Protein AF-A0A4U8UZG7-F1 (afdb_monomer_lite)

Structure (mmCIF, N/CA/C/O backbone):
data_AF-A0A4U8UZG7-F1
#
_entry.id   AF-A0A4U8UZG7-F1
#
loop_
_atom_site.group_PDB
_atom_site.id
_atom_site.type_symbol
_atom_site.label_atom_id
_atom_site.label_alt_id
_atom_site.label_comp_id
_atom_site.label_asym_id
_atom_site.label_entity_id
_atom_site.label_seq_id
_atom_site.pdbx_PDB_ins_code
_atom_site.Cartn_x
_atom_site.Cartn_y
_atom_site.Cartn_z
_atom_site.occupancy
_atom_site.B_iso_or_equiv
_atom_site.auth_seq_id
_atom_site.auth_comp_id
_atom_site.auth_asym_id
_atom_site.auth_atom_id
_atom_site.pdbx_PDB_model_num
ATOM 1 N N . MET A 1 1 ? 11.656 -14.735 -61.635 1.00 53.62 1 MET A N 1
ATOM 2 C CA . MET A 1 1 ? 10.462 -14.156 -60.976 1.00 53.62 1 MET A CA 1
ATOM 3 C C . MET A 1 1 ? 10.558 -14.192 -59.436 1.00 53.62 1 MET A C 1
ATOM 5 O O . MET A 1 1 ? 9.541 -14.277 -58.775 1.00 53.62 1 MET A O 1
ATOM 9 N N . PHE A 1 2 ? 11.759 -14.093 -58.839 1.00 49.84 2 PHE A N 1
ATOM 10 C CA . PHE A 1 2 ? 11.948 -14.057 -57.370 1.00 49.84 2 PHE A CA 1
ATOM 11 C C . PHE A 1 2 ? 12.554 -12.734 -56.857 1.00 49.84 2 PHE A C 1
ATOM 13 O O . PHE A 1 2 ? 12.466 -12.431 -55.673 1.00 49.84 2 PHE A O 1
ATOM 20 N N . TYR A 1 3 ? 13.104 -11.896 -57.744 1.00 48.19 3 TYR A N 1
ATOM 21 C CA . TYR 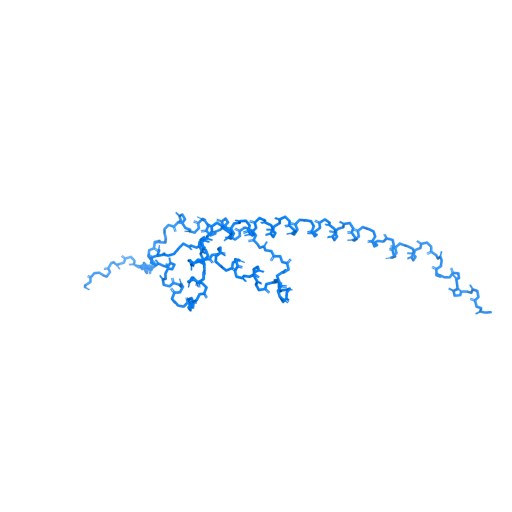A 1 3 ? 13.735 -10.620 -57.375 1.00 48.19 3 TYR A CA 1
ATOM 22 C C . TYR A 1 3 ? 12.743 -9.506 -57.005 1.00 48.19 3 TYR A C 1
ATOM 24 O O . TYR A 1 3 ? 13.096 -8.593 -56.265 1.00 48.19 3 TYR A O 1
ATOM 32 N N . PHE A 1 4 ? 11.490 -9.593 -57.463 1.00 50.47 4 PHE A N 1
ATOM 33 C CA . PHE A 1 4 ? 10.471 -8.578 -57.173 1.00 50.47 4 PHE A CA 1
ATOM 34 C C . PHE A 1 4 ? 10.027 -8.576 -55.703 1.00 50.47 4 PHE A C 1
ATOM 36 O O . PHE A 1 4 ? 9.747 -7.516 -55.154 1.00 50.47 4 PHE A O 1
ATOM 43 N N . ILE A 1 5 ? 10.018 -9.740 -55.043 1.00 56.22 5 ILE A N 1
ATOM 44 C CA . ILE A 1 5 ? 9.580 -9.854 -53.643 1.00 56.22 5 ILE A CA 1
ATOM 45 C C . ILE A 1 5 ? 10.667 -9.327 -52.691 1.00 56.22 5 ILE A C 1
ATOM 47 O O . ILE A 1 5 ? 10.362 -8.611 -51.740 1.00 56.22 5 ILE A O 1
ATOM 51 N N . PHE A 1 6 ? 11.945 -9.594 -52.983 1.00 50.94 6 PHE A N 1
ATOM 52 C CA . PHE A 1 6 ? 13.061 -9.083 -52.175 1.00 50.94 6 PHE A CA 1
ATOM 53 C C . PHE A 1 6 ? 13.233 -7.563 -52.289 1.00 50.94 6 PHE A C 1
ATOM 55 O O . PHE A 1 6 ? 13.580 -6.910 -51.308 1.00 50.94 6 PHE A O 1
ATOM 62 N N . SER A 1 7 ? 12.939 -6.981 -53.456 1.00 54.69 7 SER A N 1
ATOM 63 C CA . SER A 1 7 ? 13.046 -5.533 -53.657 1.00 54.69 7 SER A CA 1
ATOM 64 C C . SER A 1 7 ? 11.939 -4.734 -52.955 1.00 54.69 7 SER A C 1
ATOM 66 O O . SER A 1 7 ? 12.147 -3.557 -52.668 1.00 54.69 7 SER A O 1
ATOM 68 N N . LEU A 1 8 ? 10.787 -5.347 -52.646 1.00 53.09 8 LEU A N 1
ATOM 69 C CA . LEU A 1 8 ? 9.688 -4.681 -51.934 1.00 53.09 8 LEU A CA 1
ATOM 70 C C . LEU A 1 8 ? 9.961 -4.559 -50.421 1.00 53.09 8 LEU A C 1
ATOM 72 O O . LEU A 1 8 ? 9.629 -3.545 -49.811 1.00 53.09 8 LEU A O 1
ATOM 76 N N . LEU A 1 9 ? 10.622 -5.564 -49.832 1.00 54.19 9 LEU A N 1
ATOM 77 C CA . LEU A 1 9 ? 10.955 -5.640 -48.398 1.00 54.19 9 LEU A CA 1
ATOM 78 C C . LEU A 1 9 ? 12.067 -4.676 -47.950 1.00 54.19 9 LEU A C 1
ATOM 80 O O . LEU A 1 9 ? 12.190 -4.397 -46.761 1.00 54.19 9 LEU A O 1
ATOM 84 N N . LEU A 1 10 ? 12.872 -4.168 -48.886 1.00 56.31 10 LEU A N 1
ATOM 85 C CA . LEU A 1 10 ? 13.987 -3.247 -48.625 1.00 56.31 10 LEU A CA 1
ATOM 86 C C . LEU A 1 10 ? 13.632 -1.777 -48.888 1.00 56.31 10 LEU A C 1
ATOM 88 O O . LEU A 1 10 ? 14.510 -0.914 -48.878 1.00 56.31 10 LEU A O 1
ATOM 92 N N . THR A 1 11 ? 12.357 -1.465 -49.125 1.00 57.84 11 THR A N 1
ATOM 93 C CA . THR A 1 11 ? 11.931 -0.074 -49.281 1.00 57.84 11 THR A CA 1
ATOM 94 C C . THR A 1 11 ? 12.015 0.667 -47.931 1.00 57.84 11 THR A C 1
ATOM 96 O O . THR A 1 11 ? 11.623 0.132 -46.889 1.00 57.84 11 THR A O 1
ATOM 99 N N . PRO A 1 12 ? 12.523 1.914 -47.907 1.00 57.59 12 PRO A N 1
ATOM 100 C CA . PRO A 1 12 ? 12.760 2.682 -46.678 1.00 57.59 12 PRO A CA 1
ATOM 101 C C . PRO A 1 12 ? 11.485 3.056 -45.899 1.00 57.59 12 PRO A C 1
ATOM 103 O O . PRO A 1 12 ? 11.571 3.612 -44.805 1.00 57.59 12 PRO A O 1
ATOM 106 N N . GLU A 1 13 ? 10.296 2.768 -46.430 1.00 56.78 13 GLU A N 1
ATOM 107 C CA . GLU A 1 13 ? 9.034 2.888 -45.692 1.00 56.78 13 GLU A CA 1
ATOM 108 C C . GLU A 1 13 ? 8.824 1.735 -44.704 1.00 56.78 13 GLU A C 1
ATOM 110 O O . GLU A 1 13 ? 8.372 1.972 -43.583 1.00 56.78 13 GLU A O 1
ATOM 115 N N . TYR A 1 14 ? 9.233 0.506 -45.039 1.00 51.59 14 TYR A N 1
ATOM 116 C CA . TYR A 1 14 ? 9.093 -0.629 -44.120 1.00 51.59 14 TYR A CA 1
ATOM 117 C C . TYR A 1 14 ? 10.117 -0.592 -42.982 1.00 51.59 14 TYR A C 1
ATOM 119 O O . TYR A 1 14 ? 9.818 -1.041 -41.876 1.00 51.59 14 TYR A O 1
ATOM 127 N N . SER A 1 15 ? 11.292 0.013 -43.184 1.00 52.59 15 SER A N 1
ATOM 128 C CA . SER A 1 15 ? 12.258 0.222 -42.096 1.00 52.59 15 SER A CA 1
ATOM 129 C C . SER A 1 15 ? 11.742 1.188 -41.022 1.00 52.59 15 SER A C 1
ATOM 131 O O . SER A 1 15 ? 12.151 1.077 -39.870 1.00 52.59 15 SER A O 1
ATOM 133 N N . LYS A 1 16 ? 10.794 2.081 -41.347 1.00 53.16 16 LYS A N 1
ATOM 134 C CA . LYS A 1 16 ? 10.135 2.967 -40.371 1.00 53.16 16 LYS A CA 1
ATOM 135 C C . LYS A 1 16 ? 9.111 2.231 -39.504 1.00 53.16 16 LYS A C 1
ATOM 137 O O . LYS A 1 16 ? 9.023 2.529 -38.316 1.00 53.16 16 LYS A O 1
ATOM 142 N N . LEU A 1 17 ? 8.417 1.224 -40.045 1.00 54.53 17 LEU A N 1
ATOM 143 C CA . LEU A 1 17 ? 7.489 0.379 -39.275 1.00 54.53 17 LEU A CA 1
ATOM 144 C C . LEU A 1 17 ? 8.213 -0.401 -38.163 1.00 54.53 17 LEU A C 1
ATOM 146 O O . LEU A 1 17 ? 7.706 -0.505 -37.048 1.00 54.53 17 LEU A O 1
ATOM 150 N N . TRP A 1 18 ? 9.437 -0.869 -38.427 1.00 54.38 18 TRP A N 1
ATOM 151 C CA . TRP A 1 18 ? 10.298 -1.514 -37.423 1.00 54.38 18 TRP A CA 1
ATOM 152 C C . TRP A 1 18 ? 11.182 -0.515 -36.648 1.00 54.38 18 TRP A C 1
ATOM 154 O O . TRP A 1 18 ? 11.593 -0.789 -35.521 1.00 54.38 18 TRP A O 1
ATOM 164 N N . GLY A 1 19 ? 11.435 0.670 -37.213 1.00 53.59 19 GLY A N 1
ATOM 165 C CA . GLY A 1 19 ? 12.227 1.760 -36.632 1.00 53.59 19 GLY A CA 1
ATOM 166 C C . GLY A 1 19 ? 11.525 2.524 -35.505 1.00 53.59 19 GLY A C 1
ATOM 167 O O . GLY A 1 19 ? 12.197 3.016 -34.602 1.00 53.59 19 GLY A O 1
ATOM 168 N N . CYS A 1 20 ? 10.187 2.532 -35.468 1.00 57.00 20 CYS A N 1
ATOM 169 C CA . CYS A 1 20 ? 9.407 3.018 -34.319 1.00 57.00 20 CYS A CA 1
ATOM 170 C C . CYS A 1 20 ? 9.561 2.144 -33.055 1.00 57.00 20 CYS A C 1
ATOM 172 O O . CYS A 1 20 ? 9.145 2.546 -31.966 1.00 57.00 20 CYS A O 1
ATOM 174 N N . SER A 1 21 ? 10.197 0.967 -33.160 1.00 67.44 21 SER A N 1
ATOM 175 C CA . SER A 1 21 ? 10.499 0.104 -32.012 1.00 67.44 21 SER A CA 1
ATOM 176 C C . SER A 1 21 ? 11.417 0.788 -30.997 1.00 67.44 21 SER A C 1
ATOM 178 O O . SER A 1 21 ? 11.237 0.584 -29.802 1.00 67.44 21 SER A O 1
ATOM 180 N N . SER A 1 22 ? 12.377 1.615 -31.425 1.00 74.12 22 SER A N 1
ATOM 181 C CA . SER A 1 22 ? 13.308 2.285 -30.502 1.00 74.12 22 SER A CA 1
ATOM 182 C C . SER A 1 22 ? 12.612 3.358 -29.661 1.00 74.12 22 SER A C 1
ATOM 184 O O . SER A 1 22 ? 12.801 3.396 -28.447 1.00 74.12 22 SER A O 1
ATOM 186 N N . THR A 1 23 ? 11.743 4.169 -30.274 1.00 77.94 23 THR A N 1
ATOM 187 C CA . THR A 1 23 ? 10.908 5.152 -29.571 1.00 77.94 23 THR A CA 1
ATOM 188 C C . THR A 1 23 ? 9.959 4.460 -28.599 1.00 77.94 23 THR A C 1
ATOM 190 O O . THR A 1 23 ? 9.893 4.844 -27.435 1.00 77.94 23 THR A O 1
ATOM 193 N N . ASN A 1 24 ? 9.295 3.382 -29.027 1.00 82.75 24 ASN A N 1
ATOM 194 C CA . ASN A 1 24 ? 8.424 2.601 -28.149 1.00 82.75 24 ASN A CA 1
ATOM 195 C C . ASN A 1 24 ? 9.204 1.945 -27.002 1.00 82.75 24 ASN A C 1
ATOM 197 O O . ASN A 1 24 ? 8.757 1.993 -25.863 1.00 82.75 24 ASN A O 1
ATOM 201 N N . LYS A 1 25 ? 10.400 1.403 -27.260 1.00 85.38 25 LYS A N 1
ATOM 202 C CA . LYS A 1 25 ? 11.299 0.875 -26.220 1.00 85.38 25 LYS A CA 1
ATOM 203 C C . LYS A 1 25 ? 11.692 1.954 -25.217 1.00 85.38 25 LYS A C 1
ATOM 205 O O . LYS A 1 25 ? 11.675 1.690 -24.022 1.00 85.38 25 LYS A O 1
ATOM 210 N N . ALA A 1 26 ? 12.005 3.162 -25.682 1.00 86.69 26 ALA A N 1
ATOM 211 C CA . ALA A 1 26 ? 12.335 4.283 -24.808 1.00 86.69 26 ALA A CA 1
ATOM 212 C C . ALA A 1 26 ? 11.134 4.722 -23.953 1.00 86.69 26 ALA A C 1
ATOM 214 O O . ALA A 1 26 ? 11.297 4.990 -22.764 1.00 86.69 26 ALA A O 1
ATOM 215 N N . LEU A 1 27 ? 9.925 4.752 -24.524 1.00 87.69 27 LEU A N 1
ATOM 216 C CA . LEU A 1 27 ? 8.690 5.045 -23.787 1.00 87.69 27 LEU A CA 1
ATOM 217 C C . LEU A 1 27 ? 8.372 3.957 -22.756 1.00 87.69 27 LEU A C 1
ATOM 219 O O . LEU A 1 27 ? 8.070 4.276 -21.610 1.00 87.69 27 LEU A O 1
ATOM 223 N N . VAL A 1 28 ? 8.508 2.682 -23.128 1.00 88.06 28 VAL A N 1
ATOM 224 C CA . VAL A 1 28 ? 8.337 1.545 -22.213 1.00 88.06 28 VAL A CA 1
ATOM 225 C C . VAL A 1 28 ? 9.369 1.598 -21.088 1.00 88.06 28 VAL A C 1
ATOM 227 O O . VAL A 1 28 ? 9.001 1.449 -19.930 1.00 88.06 28 VAL A O 1
ATOM 230 N N . ALA A 1 29 ? 10.638 1.876 -21.393 1.00 90.69 29 ALA A N 1
ATOM 231 C CA . ALA A 1 29 ? 11.687 2.011 -20.384 1.00 90.69 29 ALA A CA 1
ATOM 232 C C . ALA A 1 29 ? 11.397 3.162 -19.410 1.00 90.69 29 ALA A C 1
ATOM 234 O O . ALA A 1 29 ? 11.487 2.979 -18.198 1.00 90.69 29 ALA A O 1
ATOM 235 N N . ARG A 1 30 ? 10.977 4.326 -19.924 1.00 91.44 30 ARG A N 1
ATOM 236 C CA . ARG A 1 30 ? 10.563 5.470 -19.096 1.00 91.44 30 ARG A CA 1
ATOM 237 C C . ARG A 1 30 ? 9.365 5.140 -18.209 1.00 91.44 30 ARG A C 1
ATOM 239 O O . ARG A 1 30 ? 9.388 5.460 -17.024 1.00 91.44 30 ARG A O 1
ATOM 246 N N . ASN A 1 31 ? 8.346 4.481 -18.758 1.00 92.12 31 ASN A N 1
ATOM 247 C CA . ASN A 1 31 ? 7.170 4.063 -17.998 1.00 92.12 31 ASN A CA 1
ATOM 248 C C . ASN A 1 31 ? 7.524 3.026 -16.931 1.00 92.12 31 ASN A C 1
ATOM 250 O O . ASN A 1 31 ? 7.052 3.143 -15.806 1.00 92.12 31 ASN A O 1
ATOM 254 N N . ASN A 1 32 ? 8.381 2.056 -17.254 1.00 92.19 32 ASN A N 1
ATOM 255 C CA . ASN A 1 32 ? 8.850 1.050 -16.307 1.00 92.19 32 ASN A CA 1
ATOM 256 C C . ASN A 1 32 ? 9.644 1.675 -15.161 1.00 92.19 32 ASN A C 1
ATOM 258 O O . ASN A 1 32 ? 9.457 1.264 -14.020 1.00 92.19 32 ASN A O 1
ATOM 262 N N . GLU A 1 33 ? 10.475 2.682 -15.436 1.00 94.25 33 GLU A N 1
ATOM 263 C CA . GLU A 1 33 ? 11.203 3.391 -14.384 1.00 94.25 33 GLU A CA 1
ATOM 264 C C . GLU A 1 33 ? 10.258 4.217 -13.506 1.00 94.25 33 GLU A C 1
ATOM 266 O O . GLU A 1 33 ? 10.292 4.100 -12.284 1.00 94.25 33 GLU A O 1
ATOM 271 N N . ALA A 1 34 ? 9.341 4.982 -14.105 1.00 93.56 34 ALA A N 1
ATOM 272 C CA . ALA A 1 34 ? 8.342 5.736 -13.349 1.00 93.56 34 ALA A CA 1
ATOM 273 C C . ALA A 1 34 ? 7.456 4.818 -12.486 1.00 93.56 34 ALA A C 1
ATOM 275 O O . ALA A 1 34 ? 7.141 5.144 -11.342 1.00 93.56 34 ALA A O 1
ATOM 276 N N . ARG A 1 35 ? 7.085 3.651 -13.022 1.00 92.25 35 ARG A N 1
ATOM 277 C CA . ARG A 1 35 ? 6.369 2.589 -12.308 1.00 92.25 35 ARG A CA 1
ATOM 278 C C . ARG A 1 35 ? 7.200 2.057 -11.146 1.00 92.25 35 ARG A C 1
ATOM 280 O O . ARG A 1 35 ? 6.698 2.002 -10.034 1.00 92.25 35 ARG A O 1
ATOM 287 N N . ARG A 1 36 ? 8.480 1.741 -11.366 1.00 92.75 36 ARG A N 1
ATOM 288 C CA . ARG A 1 36 ? 9.398 1.267 -10.317 1.00 92.75 36 ARG A CA 1
ATOM 289 C C . ARG A 1 36 ? 9.490 2.260 -9.158 1.00 92.75 36 ARG A C 1
ATOM 291 O O . ARG A 1 36 ? 9.408 1.846 -8.009 1.00 92.75 36 ARG A O 1
ATOM 298 N N . VAL A 1 37 ? 9.579 3.556 -9.458 1.00 95.19 37 VAL A N 1
ATOM 299 C CA . VAL A 1 37 ? 9.583 4.623 -8.444 1.00 95.19 37 VAL A CA 1
ATOM 300 C C . VAL A 1 37 ? 8.269 4.660 -7.656 1.00 95.19 37 VAL A C 1
ATOM 302 O O . VAL A 1 37 ? 8.301 4.748 -6.430 1.00 95.19 37 VAL A O 1
ATOM 305 N N . ARG A 1 38 ? 7.111 4.561 -8.327 1.00 95.12 38 ARG A N 1
ATOM 306 C CA . ARG A 1 38 ? 5.801 4.524 -7.647 1.00 95.12 38 ARG A CA 1
ATOM 307 C C . ARG A 1 38 ? 5.650 3.305 -6.742 1.00 95.12 38 ARG A C 1
ATOM 309 O O . ARG A 1 38 ? 5.206 3.455 -5.608 1.00 95.12 38 ARG A O 1
ATOM 316 N N . LEU A 1 39 ? 6.045 2.131 -7.231 1.00 94.44 39 LEU A N 1
ATOM 317 C CA . LEU A 1 39 ? 6.002 0.882 -6.471 1.00 94.44 39 LEU A CA 1
ATOM 318 C C . LEU A 1 39 ? 6.912 0.946 -5.244 1.00 94.44 39 LEU A C 1
ATOM 320 O O . LEU A 1 39 ? 6.464 0.632 -4.148 1.00 94.44 39 LEU A O 1
ATOM 324 N N . ALA A 1 40 ? 8.149 1.422 -5.410 1.00 94.50 40 ALA A N 1
ATOM 325 C CA . ALA A 1 40 ? 9.089 1.578 -4.304 1.00 94.50 40 ALA A CA 1
ATOM 326 C C . ALA A 1 40 ? 8.548 2.528 -3.226 1.00 94.50 40 ALA A C 1
ATOM 328 O O . ALA A 1 40 ? 8.568 2.188 -2.049 1.00 94.50 40 ALA A O 1
ATOM 329 N N . LYS A 1 41 ? 7.986 3.678 -3.628 1.00 95.88 41 LYS A N 1
ATOM 330 C CA . LYS A 1 41 ? 7.372 4.627 -2.690 1.00 95.88 41 LYS A CA 1
ATOM 331 C C . LYS A 1 41 ? 6.188 4.007 -1.941 1.00 95.88 41 LYS A C 1
ATOM 333 O O . LYS A 1 41 ? 6.069 4.189 -0.737 1.00 95.88 41 LYS A O 1
ATOM 338 N N . ALA A 1 42 ? 5.304 3.291 -2.632 1.00 94.56 42 ALA A N 1
ATOM 339 C CA . ALA A 1 42 ? 4.172 2.632 -1.985 1.00 94.56 42 ALA A CA 1
ATOM 340 C C . ALA A 1 42 ? 4.615 1.510 -1.028 1.00 94.56 42 ALA A C 1
ATOM 342 O O . ALA A 1 42 ? 4.014 1.359 0.032 1.00 94.56 42 ALA A O 1
ATOM 343 N N . CYS A 1 43 ? 5.681 0.774 -1.361 1.00 94.62 43 CYS A N 1
ATOM 344 C CA . CYS A 1 43 ? 6.275 -0.233 -0.479 1.00 94.62 43 CYS A CA 1
ATOM 345 C C . CYS A 1 43 ? 6.837 0.409 0.796 1.00 94.62 43 CYS A C 1
ATOM 347 O O . CYS A 1 43 ? 6.471 0.005 1.893 1.00 94.62 43 CYS A O 1
ATOM 349 N N . GLU A 1 44 ? 7.626 1.480 0.657 1.00 95.81 44 GLU A N 1
ATOM 350 C CA . GLU A 1 44 ? 8.164 2.243 1.792 1.00 95.81 44 GLU A CA 1
ATOM 351 C C . GLU A 1 44 ? 7.043 2.762 2.707 1.00 95.81 44 GLU A C 1
ATOM 353 O O . GLU A 1 44 ? 7.137 2.683 3.928 1.00 95.81 44 GLU A O 1
ATOM 358 N N . LEU A 1 45 ? 5.953 3.275 2.126 1.00 95.00 45 LEU A N 1
ATOM 359 C CA . LEU A 1 45 ? 4.796 3.737 2.892 1.00 95.00 45 LEU A CA 1
ATOM 360 C C . LEU A 1 45 ? 4.070 2.591 3.601 1.00 95.00 45 LEU A C 1
ATOM 362 O O . LEU A 1 45 ? 3.660 2.767 4.744 1.00 95.00 45 LEU A O 1
ATOM 366 N N . ALA A 1 46 ? 3.921 1.436 2.953 1.00 93.94 46 ALA A N 1
ATOM 367 C CA . ALA A 1 46 ? 3.284 0.260 3.539 1.00 93.94 46 ALA A CA 1
ATOM 368 C C . ALA A 1 46 ? 4.109 -0.347 4.688 1.00 93.94 46 ALA A C 1
ATOM 370 O O . ALA A 1 46 ? 3.547 -0.892 5.635 1.00 93.94 46 ALA A O 1
ATOM 371 N N . GLU A 1 47 ? 5.437 -0.233 4.631 1.00 94.06 47 GLU A N 1
ATOM 372 C CA . GLU A 1 47 ? 6.351 -0.716 5.671 1.00 94.06 47 GLU A CA 1
ATOM 373 C C . GLU A 1 47 ? 6.344 0.127 6.951 1.00 94.06 47 GLU A C 1
ATOM 375 O O . GLU A 1 47 ? 6.823 -0.343 7.981 1.00 94.06 47 GLU A O 1
ATOM 380 N N . LYS A 1 48 ? 5.775 1.341 6.918 1.00 94.81 48 LYS A N 1
ATOM 381 C CA . LYS A 1 48 ? 5.614 2.182 8.116 1.00 94.81 48 LYS A CA 1
ATOM 382 C C . LYS A 1 48 ? 4.645 1.587 9.133 1.00 94.81 48 LYS A C 1
ATOM 384 O O . LYS A 1 48 ? 4.784 1.870 10.322 1.00 94.81 48 LYS A O 1
ATOM 389 N N . LEU A 1 49 ? 3.672 0.805 8.669 1.00 94.88 49 LEU A N 1
ATOM 390 C CA . LEU A 1 49 ? 2.741 0.098 9.535 1.00 94.88 49 LEU A CA 1
ATOM 391 C C . LEU A 1 49 ? 3.388 -1.189 10.041 1.00 94.88 49 LEU A C 1
ATOM 393 O O . LEU A 1 49 ? 4.002 -1.935 9.268 1.00 94.88 49 LEU A O 1
ATOM 397 N N . ASP A 1 50 ? 3.232 -1.466 11.333 1.00 95.00 50 ASP A N 1
ATOM 398 C CA . ASP A 1 50 ? 3.732 -2.702 11.909 1.00 95.00 50 ASP A CA 1
ATOM 399 C C . ASP A 1 50 ? 3.007 -3.922 11.321 1.00 95.00 50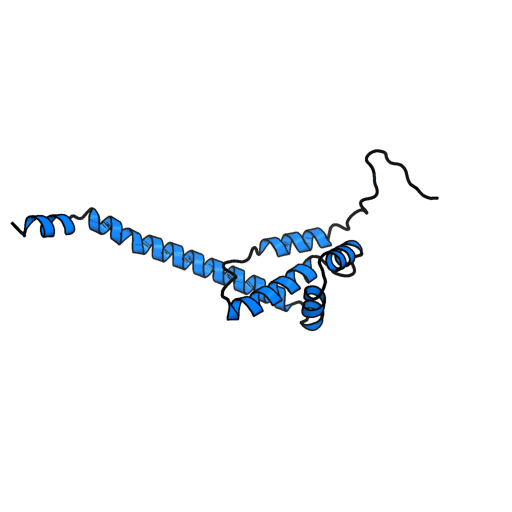 ASP A C 1
ATOM 401 O O . ASP A 1 50 ? 1.839 -3.889 10.925 1.00 95.00 50 ASP A O 1
ATOM 405 N N . GLU A 1 51 ? 3.734 -5.030 11.236 1.00 93.88 51 GLU A N 1
ATOM 406 C CA . GLU A 1 51 ? 3.238 -6.222 10.557 1.00 93.88 51 GLU A CA 1
ATOM 407 C C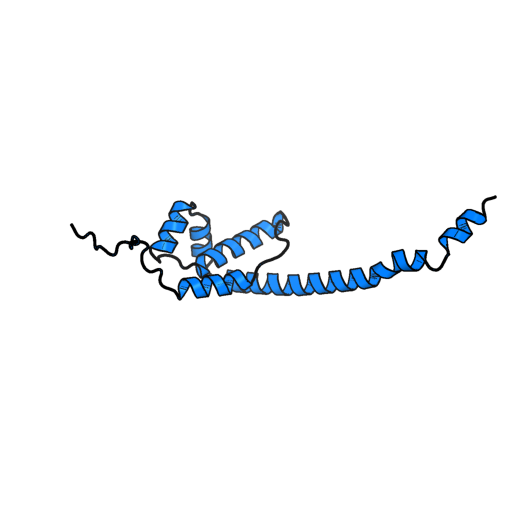 . GLU A 1 51 ? 2.073 -6.893 11.292 1.00 93.88 51 GLU A C 1
ATOM 409 O O . GLU A 1 51 ? 1.203 -7.483 10.651 1.00 93.88 51 GLU A O 1
ATOM 414 N N . ALA A 1 52 ? 2.035 -6.801 12.623 1.00 95.44 52 ALA A N 1
ATOM 415 C CA . ALA A 1 52 ? 0.980 -7.417 13.417 1.00 95.44 52 ALA A CA 1
ATOM 416 C C . ALA A 1 52 ? -0.360 -6.716 13.163 1.00 95.44 52 ALA A C 1
ATOM 418 O O . ALA A 1 52 ? -1.335 -7.379 12.805 1.00 95.44 52 ALA A O 1
ATOM 419 N N . THR A 1 53 ? -0.384 -5.386 13.244 1.00 94.75 53 THR A N 1
ATOM 420 C CA . THR A 1 53 ? -1.558 -4.567 12.939 1.00 94.75 53 THR A CA 1
ATOM 421 C C . THR A 1 53 ? -1.953 -4.676 11.472 1.00 94.75 53 THR A C 1
ATOM 423 O O . THR A 1 53 ? -3.138 -4.801 11.173 1.00 94.75 53 THR A O 1
ATOM 426 N N . ALA A 1 54 ? -0.997 -4.722 10.538 1.00 96.06 54 ALA A N 1
ATOM 427 C CA . ALA A 1 54 ? -1.315 -4.944 9.128 1.00 96.06 54 ALA A CA 1
ATOM 428 C C . ALA A 1 54 ? -2.043 -6.285 8.902 1.00 96.06 54 ALA A C 1
ATOM 430 O O . ALA A 1 54 ? -3.055 -6.334 8.202 1.00 96.06 54 ALA A O 1
ATOM 431 N N . ASN A 1 55 ? -1.562 -7.368 9.519 1.00 96.31 55 ASN A N 1
ATOM 432 C CA . ASN A 1 55 ? -2.188 -8.688 9.413 1.00 96.31 55 ASN A CA 1
ATOM 433 C C . ASN A 1 55 ? -3.565 -8.737 10.088 1.00 96.31 55 ASN A C 1
ATOM 435 O O . ASN A 1 55 ? -4.479 -9.370 9.560 1.00 96.31 55 ASN A O 1
ATOM 439 N N . GLU A 1 56 ? -3.728 -8.052 11.221 1.00 96.75 56 GLU A N 1
ATOM 440 C CA . GLU A 1 56 ? -5.021 -7.912 11.888 1.00 96.75 56 GLU A CA 1
ATOM 441 C C . GLU A 1 56 ? -6.031 -7.196 10.981 1.00 96.75 56 GLU A C 1
ATOM 443 O O . GLU A 1 56 ? -7.120 -7.718 10.746 1.00 96.75 56 GLU A O 1
ATOM 448 N N . ILE A 1 57 ? -5.646 -6.063 10.386 1.00 96.56 57 ILE A N 1
ATOM 449 C CA . ILE A 1 57 ? -6.509 -5.288 9.485 1.00 96.56 57 ILE A CA 1
ATOM 450 C C . ILE A 1 57 ? -6.940 -6.111 8.270 1.00 96.56 57 ILE A C 1
ATOM 452 O O . ILE A 1 57 ? -8.118 -6.131 7.917 1.00 96.56 57 ILE A O 1
ATOM 456 N N . VAL A 1 58 ? -6.003 -6.826 7.646 1.00 96.88 58 VAL A N 1
ATOM 457 C CA . VAL A 1 58 ? -6.281 -7.668 6.471 1.00 96.88 58 VAL A CA 1
ATOM 458 C C . VAL A 1 58 ? -7.204 -8.846 6.809 1.00 96.88 58 VAL A C 1
ATOM 460 O O . VAL A 1 58 ? -7.868 -9.372 5.916 1.00 96.88 58 VAL A O 1
ATOM 463 N N . SER A 1 59 ? -7.262 -9.265 8.076 1.00 96.94 59 SER A N 1
ATOM 464 C CA . SER A 1 59 ? -8.129 -10.360 8.522 1.00 96.94 59 SER A CA 1
ATOM 465 C C . SER A 1 59 ? -9.597 -9.961 8.697 1.00 96.94 59 SER A C 1
ATOM 467 O O . SER A 1 59 ? -10.459 -10.840 8.757 1.00 96.94 59 SER A O 1
ATOM 469 N N . TYR A 1 60 ? -9.899 -8.660 8.768 1.00 96.44 60 TYR A N 1
ATOM 470 C CA . TYR A 1 60 ? -11.267 -8.186 8.928 1.00 96.44 60 TYR A CA 1
ATOM 471 C C . TYR A 1 60 ? -12.115 -8.480 7.690 1.00 96.44 60 TYR A C 1
ATOM 473 O O . TYR A 1 60 ? -11.687 -8.301 6.548 1.00 96.44 60 TYR A O 1
ATOM 481 N N . ASP A 1 61 ? -13.368 -8.871 7.917 1.00 96.38 61 ASP A N 1
ATOM 482 C CA . ASP A 1 61 ? -14.377 -8.787 6.871 1.00 96.38 61 ASP A CA 1
ATOM 483 C C . ASP A 1 61 ? -14.745 -7.319 6.600 1.00 96.38 61 ASP A C 1
ATOM 485 O O . ASP A 1 61 ? -14.488 -6.420 7.406 1.00 96.38 61 ASP A O 1
ATOM 489 N N . PHE A 1 62 ? -15.387 -7.075 5.460 1.00 93.44 62 PHE A N 1
ATOM 490 C CA . PHE A 1 62 ? -15.714 -5.723 5.015 1.00 93.44 62 PHE A CA 1
ATOM 491 C C . PHE A 1 62 ? -16.560 -4.928 6.023 1.00 93.44 62 PHE A C 1
ATOM 493 O O . PHE A 1 62 ? -16.323 -3.733 6.199 1.00 93.44 62 PHE A O 1
ATOM 500 N N . ASN A 1 63 ? -17.529 -5.559 6.698 1.00 95.62 63 ASN A N 1
ATOM 501 C CA . ASN A 1 63 ? -18.394 -4.846 7.641 1.00 95.62 63 ASN A CA 1
ATOM 502 C C . ASN A 1 63 ? -17.623 -4.466 8.905 1.00 95.62 63 ASN A C 1
ATOM 504 O O . ASN A 1 63 ? -17.769 -3.347 9.391 1.00 95.62 63 ASN A O 1
ATOM 508 N N . THR A 1 64 ? -16.765 -5.364 9.396 1.00 95.25 64 THR A N 1
ATOM 509 C CA . THR A 1 64 ? -15.876 -5.082 10.531 1.00 95.25 64 THR A CA 1
ATOM 510 C C . THR A 1 64 ? -14.885 -3.970 10.198 1.00 95.25 64 THR A C 1
ATOM 512 O O . THR A 1 64 ? -14.711 -3.049 10.994 1.00 95.25 64 THR A O 1
ATOM 515 N N . LEU A 1 65 ? -14.274 -4.010 9.009 1.00 94.75 65 LEU A N 1
ATOM 516 C CA . LEU A 1 65 ? -13.354 -2.969 8.553 1.00 94.75 65 LEU A CA 1
ATOM 517 C C . LEU A 1 65 ? -14.055 -1.608 8.465 1.00 94.75 65 LEU A C 1
ATOM 519 O O . LEU A 1 65 ? -13.543 -0.616 8.974 1.00 94.75 65 LEU A O 1
ATOM 523 N N . ARG A 1 66 ? -15.247 -1.568 7.859 1.00 93.75 66 ARG A N 1
ATOM 524 C CA . ARG A 1 66 ? -16.054 -0.349 7.764 1.00 93.75 66 ARG A CA 1
ATOM 525 C C . ARG A 1 66 ? -16.412 0.194 9.144 1.00 93.75 66 ARG A C 1
ATOM 527 O O . ARG A 1 66 ? -16.243 1.386 9.367 1.00 93.75 66 ARG A O 1
ATOM 534 N N . GLY A 1 67 ? -16.874 -0.663 10.054 1.00 93.75 67 GLY A N 1
ATOM 535 C CA . GLY A 1 67 ? -17.208 -0.260 11.421 1.00 93.75 67 GLY A CA 1
ATOM 536 C C . GLY A 1 67 ? -16.013 0.373 12.134 1.00 93.75 67 GLY A C 1
ATOM 537 O O . GLY A 1 67 ? -16.146 1.461 12.681 1.00 93.75 67 GLY A O 1
ATOM 538 N N . LYS A 1 68 ? -14.833 -0.250 12.023 1.00 93.50 68 LYS A N 1
ATOM 539 C CA . LYS A 1 68 ? -13.583 0.250 12.619 1.00 93.50 68 LYS A CA 1
ATOM 540 C C . LYS A 1 68 ? -13.065 1.551 11.998 1.00 93.50 68 LYS A C 1
ATOM 542 O O . LYS A 1 68 ? -12.369 2.311 12.662 1.00 93.50 68 LYS A O 1
ATOM 547 N N . LEU A 1 69 ? -13.354 1.793 10.719 1.00 92.88 69 LEU A N 1
ATOM 548 C CA . LEU A 1 69 ? -13.056 3.073 10.070 1.00 92.88 69 LEU A CA 1
ATOM 549 C C . LEU A 1 69 ? -14.010 4.167 10.563 1.00 92.88 69 LEU A C 1
ATOM 551 O O . LEU A 1 69 ? -13.575 5.274 10.854 1.00 92.88 69 LEU A O 1
ATOM 555 N N . GLN A 1 70 ? -15.300 3.847 10.697 1.00 91.38 70 GLN A N 1
ATOM 556 C CA . GLN A 1 70 ? -16.332 4.793 11.135 1.00 91.38 70 GLN A CA 1
ATOM 557 C C . GLN A 1 70 ? -16.214 5.165 12.617 1.00 91.38 70 GLN A C 1
ATOM 559 O O . GLN A 1 70 ? -16.482 6.304 12.990 1.00 91.38 70 GLN A O 1
ATOM 564 N N . ASP A 1 71 ? -15.827 4.216 13.472 1.00 91.12 71 ASP A N 1
ATOM 565 C CA . ASP A 1 71 ? -15.599 4.470 14.898 1.00 91.12 71 ASP A CA 1
ATOM 566 C C . ASP A 1 71 ? -14.212 5.078 15.193 1.00 91.12 71 ASP A C 1
ATOM 568 O O . ASP A 1 71 ? -13.945 5.485 16.325 1.00 91.12 71 ASP A O 1
ATOM 572 N N . GLY A 1 72 ? -13.347 5.174 14.176 1.00 89.25 72 GLY A N 1
ATOM 573 C CA . GLY A 1 72 ? -12.003 5.740 14.274 1.00 89.25 72 GLY A CA 1
ATOM 574 C C . GLY A 1 72 ? -10.977 4.841 14.972 1.00 89.25 72 GLY A C 1
ATOM 575 O O . GLY A 1 72 ? -9.8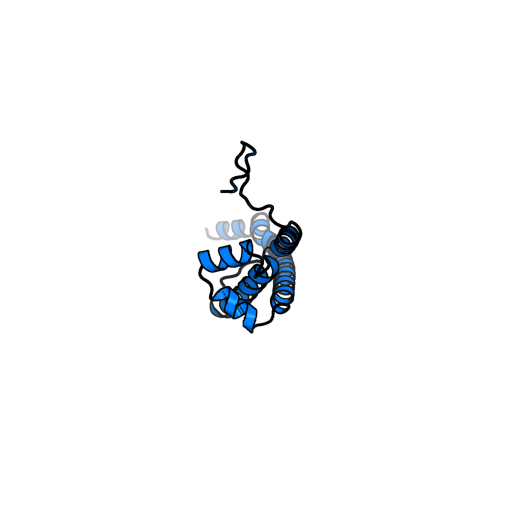86 5.311 15.294 1.00 89.25 72 GLY A O 1
ATOM 576 N N . SER A 1 73 ? -11.289 3.564 15.217 1.00 91.88 73 SER A N 1
ATOM 577 C CA . SER A 1 73 ? -10.343 2.590 15.784 1.00 91.88 73 SER A CA 1
ATOM 578 C C . SER A 1 73 ? -9.168 2.306 14.852 1.00 91.88 73 SER A C 1
ATOM 580 O O . SER A 1 73 ? -8.087 1.950 15.322 1.00 91.88 73 SER A O 1
ATOM 582 N N . ILE A 1 74 ? -9.384 2.420 13.541 1.00 94.44 74 ILE A N 1
ATOM 583 C CA . ILE A 1 74 ? -8.333 2.375 12.523 1.00 94.44 74 ILE A CA 1
ATOM 584 C C .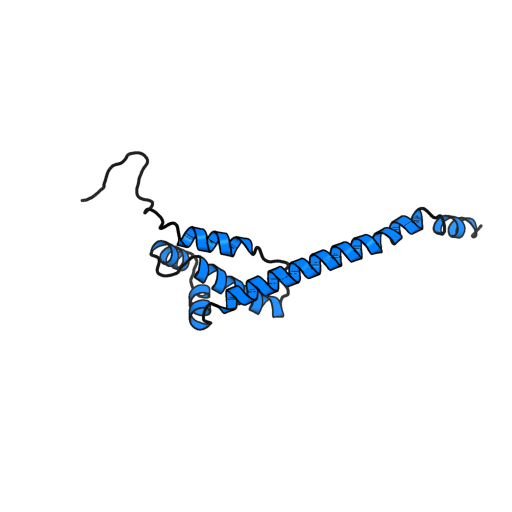 ILE A 1 74 ? -8.472 3.582 11.605 1.00 94.44 74 ILE A C 1
ATOM 586 O O . ILE A 1 74 ? -9.582 4.023 11.311 1.00 94.44 74 ILE A O 1
ATOM 590 N N . THR A 1 75 ? -7.348 4.087 11.116 1.00 94.62 75 THR A N 1
ATOM 591 C CA . THR A 1 75 ? -7.350 5.181 10.144 1.00 94.62 75 THR A CA 1
ATOM 592 C C . THR A 1 75 ? -7.393 4.649 8.709 1.00 94.62 75 THR A C 1
ATOM 594 O O . THR A 1 75 ? -6.992 3.510 8.430 1.00 94.62 75 THR A O 1
ATOM 597 N N . ALA A 1 76 ? -7.865 5.469 7.769 1.00 94.75 76 ALA A N 1
ATOM 598 C CA . ALA A 1 76 ? -7.830 5.156 6.345 1.00 94.75 76 ALA A CA 1
ATOM 599 C C . ALA A 1 76 ? -6.385 4.944 5.864 1.00 94.75 76 ALA A C 1
ATOM 601 O O . ALA A 1 76 ? -6.134 4.057 5.043 1.00 94.75 76 ALA A O 1
ATOM 602 N N . GLU A 1 77 ? -5.426 5.701 6.412 1.00 95.94 77 GLU A N 1
ATOM 603 C CA . GLU A 1 77 ? -3.996 5.499 6.168 1.00 95.94 77 GLU A CA 1
ATOM 604 C C . GLU A 1 77 ? -3.548 4.077 6.544 1.00 95.94 77 GLU A C 1
ATOM 606 O O . GLU A 1 77 ? -2.948 3.380 5.718 1.00 95.94 77 GLU A O 1
ATOM 611 N N . GLN A 1 78 ? -3.873 3.622 7.758 1.00 95.94 78 GLN A N 1
ATOM 612 C CA . GLN A 1 78 ? -3.498 2.292 8.245 1.00 95.94 78 GLN A CA 1
ATOM 613 C C . GLN A 1 78 ? -4.139 1.187 7.403 1.00 95.94 78 GLN A C 1
ATOM 615 O O . GLN A 1 78 ? -3.477 0.213 7.038 1.00 95.94 78 GLN A O 1
ATOM 620 N N . ALA A 1 79 ? -5.414 1.352 7.041 1.00 96.56 79 ALA A N 1
ATOM 621 C CA . ALA A 1 79 ? -6.109 0.405 6.178 1.00 96.56 79 ALA A CA 1
ATOM 622 C C . ALA A 1 79 ? -5.414 0.274 4.813 1.00 96.56 79 ALA A C 1
ATOM 624 O O . ALA A 1 79 ? -5.136 -0.838 4.355 1.00 96.56 79 ALA A O 1
ATOM 625 N N . LEU A 1 80 ? -5.069 1.399 4.182 1.00 96.62 80 LEU A N 1
ATOM 626 C CA . LEU A 1 80 ? -4.388 1.398 2.891 1.00 96.62 80 LEU A CA 1
ATOM 627 C C . LEU A 1 80 ? -2.996 0.754 2.973 1.00 96.62 80 LEU A C 1
ATOM 629 O O . LEU A 1 80 ? -2.654 -0.071 2.124 1.00 96.62 80 LEU A O 1
ATOM 633 N N . GLN A 1 81 ? -2.211 1.095 3.997 1.00 97.06 81 GLN A N 1
ATOM 634 C CA . GLN A 1 81 ? -0.881 0.520 4.223 1.00 97.06 81 GLN A CA 1
ATOM 635 C C . GLN A 1 81 ? -0.945 -1.001 4.396 1.00 97.06 81 GLN A C 1
ATOM 637 O O . GLN A 1 81 ? -0.163 -1.721 3.771 1.00 97.06 81 GLN A O 1
ATOM 642 N N . ALA A 1 82 ? -1.911 -1.501 5.173 1.00 97.25 82 ALA A N 1
ATOM 643 C CA . ALA A 1 82 ? -2.107 -2.931 5.391 1.00 97.25 82 ALA A CA 1
ATOM 644 C C . ALA A 1 82 ? -2.403 -3.682 4.079 1.00 97.25 82 ALA A C 1
ATOM 646 O O . ALA A 1 82 ? -1.766 -4.698 3.776 1.00 97.25 82 ALA A O 1
ATOM 647 N N . TYR A 1 83 ? -3.311 -3.155 3.250 1.00 96.62 83 TYR A N 1
ATOM 648 C CA . TYR A 1 83 ? -3.635 -3.767 1.959 1.00 96.62 83 TYR A CA 1
ATOM 649 C C . TYR A 1 83 ? -2.499 -3.662 0.945 1.00 96.62 83 TYR A C 1
ATOM 651 O O . TYR A 1 83 ? -2.263 -4.623 0.213 1.00 96.62 83 TYR A O 1
ATOM 659 N N . TRP A 1 84 ? -1.763 -2.549 0.903 1.00 96.44 84 TRP A N 1
ATOM 660 C CA . TRP A 1 84 ? -0.565 -2.448 0.068 1.00 96.44 84 TRP A CA 1
ATOM 661 C C . TRP A 1 84 ? 0.489 -3.468 0.475 1.00 96.44 84 TRP A C 1
ATOM 663 O O . TRP A 1 84 ? 0.979 -4.189 -0.394 1.00 96.44 84 TRP A O 1
ATOM 673 N N . ARG A 1 85 ? 0.773 -3.612 1.775 1.00 95.88 85 ARG A N 1
ATOM 674 C CA . ARG A 1 85 ? 1.709 -4.627 2.280 1.00 95.88 85 ARG A CA 1
ATOM 675 C C . ARG A 1 85 ? 1.300 -6.023 1.813 1.00 95.88 85 ARG A C 1
ATOM 677 O O . ARG A 1 85 ? 2.122 -6.748 1.252 1.00 95.88 85 ARG A O 1
ATOM 684 N N . LYS A 1 86 ? 0.019 -6.380 1.960 1.00 95.31 86 LYS A N 1
ATOM 685 C CA . LYS A 1 86 ? -0.484 -7.685 1.510 1.00 95.31 86 LYS A CA 1
ATOM 686 C C . LYS A 1 86 ? -0.410 -7.857 -0.006 1.00 95.31 86 LYS A C 1
ATOM 688 O O . LYS A 1 86 ? -0.048 -8.932 -0.480 1.00 95.31 86 LYS A O 1
ATOM 693 N N . ALA A 1 87 ? -0.743 -6.817 -0.765 1.00 95.19 87 ALA A N 1
ATOM 694 C CA . ALA A 1 87 ? -0.687 -6.842 -2.220 1.00 95.19 87 ALA A CA 1
ATOM 695 C C . ALA A 1 87 ? 0.746 -7.052 -2.723 1.00 95.19 87 ALA A C 1
ATOM 697 O O . ALA A 1 87 ? 0.941 -7.844 -3.640 1.00 95.19 87 ALA A O 1
ATOM 698 N N . PHE A 1 88 ? 1.745 -6.411 -2.107 1.00 94.88 88 PHE A N 1
ATOM 699 C CA . PHE A 1 88 ? 3.153 -6.627 -2.446 1.00 94.88 88 PHE A CA 1
ATOM 700 C C . PHE A 1 88 ? 3.607 -8.054 -2.140 1.00 94.88 88 PHE A C 1
ATOM 702 O O . PHE A 1 88 ? 4.167 -8.689 -3.028 1.00 94.88 88 PHE A O 1
ATOM 709 N N . GLN A 1 89 ? 3.279 -8.583 -0.956 1.00 93.44 89 GLN A N 1
ATOM 710 C CA . GLN A 1 89 ? 3.592 -9.971 -0.591 1.00 93.44 89 GLN A CA 1
ATOM 711 C C . GLN A 1 89 ? 3.013 -10.972 -1.597 1.00 93.44 89 GLN A C 1
ATOM 713 O O . GLN A 1 89 ? 3.712 -11.849 -2.082 1.00 93.44 89 GLN A O 1
ATOM 718 N N . VAL A 1 90 ? 1.732 -10.831 -1.945 1.00 94.56 90 VAL A N 1
ATOM 719 C CA . VAL A 1 90 ? 1.073 -11.744 -2.891 1.00 94.56 90 VAL A CA 1
ATOM 720 C C . VAL A 1 90 ? 1.609 -11.549 -4.313 1.00 94.56 90 VAL A C 1
ATOM 722 O O . VAL A 1 90 ? 1.729 -12.508 -5.072 1.00 94.56 90 VAL A O 1
ATOM 725 N N . ASN A 1 91 ? 1.959 -10.319 -4.691 1.00 95.00 91 ASN A N 1
ATOM 726 C CA . ASN A 1 91 ? 2.484 -10.024 -6.018 1.00 95.00 91 ASN A CA 1
ATOM 727 C C . ASN A 1 91 ? 3.815 -10.729 -6.316 1.00 95.00 91 ASN A C 1
ATOM 729 O O . ASN A 1 91 ? 4.068 -11.020 -7.484 1.00 95.00 91 ASN A O 1
ATOM 733 N N . GLU A 1 92 ? 4.640 -11.019 -5.308 1.00 91.12 92 GLU A N 1
ATOM 734 C CA . GLU A 1 92 ? 5.876 -11.793 -5.494 1.00 91.12 92 GLU A CA 1
ATOM 735 C C . GLU A 1 92 ? 5.602 -13.183 -6.089 1.00 91.12 92 GLU A C 1
ATOM 737 O O . GLU A 1 92 ? 6.362 -13.641 -6.943 1.00 91.12 92 GLU A O 1
ATOM 742 N N . ASP A 1 93 ? 4.473 -13.797 -5.728 1.00 93.50 93 ASP A N 1
ATOM 743 C CA . ASP A 1 93 ? 4.102 -15.137 -6.183 1.00 93.50 93 ASP A CA 1
ATOM 744 C C . ASP A 1 93 ? 3.318 -15.129 -7.503 1.00 93.50 93 ASP A C 1
ATOM 746 O O . ASP A 1 93 ? 3.540 -15.974 -8.373 1.00 93.50 93 ASP A O 1
ATOM 750 N N . ILE A 1 94 ? 2.369 -14.195 -7.659 1.00 94.56 94 ILE A N 1
ATOM 751 C CA . ILE A 1 94 ? 1.387 -14.244 -8.761 1.00 94.56 94 ILE A CA 1
ATOM 752 C C . ILE A 1 94 ? 1.517 -13.115 -9.788 1.00 94.56 94 ILE A C 1
ATOM 754 O O . ILE A 1 94 ? 0.806 -13.135 -10.793 1.00 94.56 94 ILE A O 1
ATOM 758 N N . ASN A 1 95 ? 2.402 -12.137 -9.563 1.00 91.88 95 ASN A N 1
ATOM 759 C CA . ASN A 1 95 ? 2.623 -10.990 -10.452 1.00 91.88 95 ASN A CA 1
ATOM 760 C C . ASN A 1 95 ? 1.313 -10.274 -10.861 1.00 91.88 95 ASN A C 1
ATOM 762 O O . ASN A 1 95 ? 1.065 -9.993 -12.037 1.00 91.88 95 ASN A O 1
ATOM 766 N N . CYS A 1 96 ? 0.430 -10.032 -9.888 1.00 91.94 96 CYS A N 1
ATOM 767 C CA . CYS A 1 96 ? -0.896 -9.443 -10.102 1.00 91.94 96 CYS A CA 1
ATOM 768 C C . CYS A 1 96 ? -0.912 -7.906 -10.082 1.00 91.94 96 CYS A C 1
ATOM 770 O O . CYS A 1 96 ? -1.891 -7.291 -10.506 1.00 91.94 96 CYS A O 1
ATOM 772 N N . LEU A 1 97 ? 0.152 -7.274 -9.593 1.00 91.69 97 LEU A N 1
ATOM 773 C CA . LEU A 1 97 ? 0.233 -5.842 -9.351 1.00 91.69 97 LEU A CA 1
ATOM 774 C C . LEU A 1 97 ? 1.041 -5.167 -10.463 1.00 91.69 97 LEU A C 1
ATOM 776 O O . LEU A 1 97 ? 2.269 -5.223 -10.526 1.00 91.69 97 LEU A O 1
ATOM 780 N N . ILE A 1 98 ? 0.321 -4.510 -11.371 1.00 90.44 98 ILE A N 1
ATOM 781 C CA . ILE A 1 98 ? 0.926 -3.829 -12.520 1.00 90.44 98 ILE A CA 1
ATOM 782 C C . ILE A 1 98 ? 1.440 -2.443 -12.116 1.00 90.44 98 ILE A C 1
ATOM 784 O O . ILE A 1 98 ? 2.532 -2.063 -12.532 1.00 90.44 98 ILE A O 1
ATOM 788 N N . ASP A 1 99 ? 0.681 -1.694 -11.317 1.00 91.69 99 ASP A N 1
ATOM 789 C CA . ASP A 1 99 ? 1.003 -0.335 -10.871 1.00 91.69 99 ASP A CA 1
ATOM 790 C C . ASP A 1 99 ? 0.286 -0.033 -9.546 1.00 91.69 99 ASP A C 1
ATOM 792 O O . ASP A 1 99 ? -0.623 -0.764 -9.151 1.00 91.69 99 ASP A O 1
ATOM 796 N N . VAL A 1 100 ? 0.673 1.057 -8.880 1.00 93.25 100 VAL A N 1
ATOM 797 C CA . VAL A 1 100 ? 0.034 1.539 -7.648 1.00 93.25 100 VAL A CA 1
ATOM 798 C C . VAL A 1 100 ? -0.342 3.008 -7.782 1.00 93.25 100 VAL A C 1
ATOM 800 O O . VAL A 1 100 ? 0.431 3.845 -8.256 1.00 93.25 100 VAL A O 1
ATOM 803 N N . ILE A 1 101 ? -1.543 3.335 -7.309 1.00 93.56 101 ILE A N 1
ATOM 804 C CA . ILE A 1 101 ? -2.054 4.702 -7.254 1.00 93.56 101 ILE A CA 1
ATOM 805 C C . ILE A 1 101 ? -1.526 5.360 -5.978 1.00 93.56 101 ILE A C 1
ATOM 807 O O . ILE A 1 101 ? -2.184 5.353 -4.947 1.00 93.56 101 ILE A O 1
ATOM 811 N N . VAL A 1 102 ? -0.331 5.947 -6.044 1.00 92.44 102 VAL A N 1
ATOM 812 C CA . VAL A 1 102 ? 0.307 6.598 -4.880 1.00 92.44 102 VAL A CA 1
ATOM 813 C C . VAL A 1 102 ? -0.557 7.720 -4.294 1.00 92.44 102 VAL A C 1
ATOM 815 O O . VAL A 1 102 ? -0.560 7.906 -3.083 1.00 92.44 102 VAL A O 1
ATOM 818 N N . LYS A 1 103 ? -1.333 8.421 -5.134 1.00 94.12 103 LYS A N 1
ATOM 819 C CA . LYS A 1 103 ? -2.268 9.470 -4.700 1.00 94.12 103 LYS A CA 1
ATOM 820 C C . LYS A 1 103 ? -3.282 8.963 -3.662 1.00 94.12 103 LYS A C 1
ATOM 822 O O . LYS A 1 103 ? -3.689 9.732 -2.805 1.00 94.12 103 LYS A O 1
ATOM 827 N N . ALA A 1 104 ? -3.627 7.672 -3.686 1.00 93.56 104 ALA A N 1
ATOM 828 C CA . ALA A 1 104 ? -4.549 7.092 -2.713 1.00 93.56 104 ALA A CA 1
ATOM 829 C C . ALA A 1 104 ? -4.064 7.271 -1.265 1.00 93.56 104 ALA A C 1
ATOM 831 O O . ALA A 1 104 ? -4.888 7.361 -0.365 1.00 93.56 104 ALA A O 1
ATOM 832 N N . TYR A 1 105 ? -2.749 7.362 -1.040 1.00 94.62 105 TYR A N 1
ATOM 833 C CA . TYR A 1 105 ? -2.201 7.660 0.281 1.00 94.62 105 TYR A CA 1
ATOM 834 C C . TYR A 1 105 ? -2.488 9.096 0.716 1.00 94.62 105 TYR A C 1
ATOM 836 O O . TYR A 1 105 ? -2.924 9.312 1.841 1.00 94.62 105 TYR A O 1
ATOM 844 N N . ASP A 1 106 ? -2.301 10.064 -0.182 1.00 93.88 106 ASP A N 1
ATOM 845 C CA . ASP A 1 106 ? -2.622 11.464 0.100 1.00 93.88 106 ASP A CA 1
ATOM 846 C C . ASP A 1 106 ? -4.133 11.621 0.360 1.00 93.88 106 ASP A C 1
ATOM 848 O O . ASP A 1 106 ? -4.529 12.256 1.335 1.00 93.88 106 ASP A O 1
ATOM 852 N N . ASP A 1 107 ? -4.970 10.964 -0.452 1.00 93.75 107 ASP A N 1
ATOM 853 C CA . ASP A 1 107 ? -6.428 10.955 -0.283 1.00 93.75 107 ASP A CA 1
ATOM 854 C C . ASP A 1 107 ? -6.832 10.313 1.066 1.00 93.75 107 ASP A C 1
ATOM 856 O O . ASP A 1 107 ? -7.690 10.846 1.768 1.00 93.75 107 ASP A O 1
ATOM 860 N N . ALA A 1 108 ? -6.188 9.212 1.474 1.00 93.06 108 ALA A N 1
ATOM 861 C CA . ALA A 1 108 ? -6.424 8.570 2.771 1.00 93.06 108 ALA A CA 1
ATOM 862 C C . ALA A 1 108 ? -6.043 9.485 3.947 1.00 93.06 108 ALA A C 1
ATOM 864 O O . ALA A 1 108 ? -6.830 9.655 4.876 1.00 93.06 108 ALA A O 1
ATOM 865 N N . MET A 1 109 ? -4.887 10.153 3.872 1.00 93.19 109 MET A N 1
ATOM 866 C CA . MET A 1 109 ? -4.479 11.136 4.881 1.00 93.19 109 MET A CA 1
ATOM 867 C C . MET A 1 109 ? -5.441 12.329 4.960 1.00 93.19 109 MET A C 1
ATOM 869 O O . MET A 1 109 ? -5.640 12.900 6.033 1.00 93.19 109 MET A O 1
ATOM 873 N N . GLU A 1 110 ? -6.006 12.765 3.833 1.00 93.06 110 GLU A N 1
ATOM 874 C CA . GLU A 1 110 ? -7.006 13.833 3.818 1.00 93.06 110 GLU A CA 1
ATOM 875 C C . GLU A 1 110 ? -8.333 13.404 4.447 1.00 93.06 110 GLU A C 1
ATOM 877 O O . GLU A 1 110 ? -8.962 14.221 5.124 1.00 93.06 110 GLU A O 1
ATOM 882 N N . LEU A 1 111 ? -8.748 12.152 4.241 1.00 88.25 111 LEU A N 1
ATOM 883 C CA . LEU A 1 111 ? -9.930 11.577 4.884 1.00 88.25 111 LEU A CA 1
ATOM 884 C C . LEU A 1 111 ? -9.737 11.494 6.397 1.00 88.25 111 LEU A C 1
ATOM 886 O O . LEU A 1 111 ? -10.584 11.980 7.134 1.00 88.25 111 LEU A O 1
ATOM 890 N N . ASP A 1 112 ? -8.575 11.035 6.857 1.00 89.62 112 ASP A N 1
ATOM 891 C CA . ASP A 1 112 ? -8.259 10.972 8.289 1.00 89.62 112 ASP A CA 1
ATOM 892 C C . ASP A 1 112 ? -8.243 12.358 8.964 1.00 89.62 112 ASP A C 1
ATOM 894 O O . ASP A 1 112 ? -8.516 12.495 10.156 1.00 89.62 112 ASP A O 1
ATOM 898 N N . ARG A 1 113 ? -7.939 13.424 8.208 1.00 86.62 113 ARG A N 1
ATOM 899 C CA . ARG A 1 113 ? -7.966 14.815 8.702 1.00 86.62 113 ARG A CA 1
ATOM 900 C C . ARG A 1 113 ? -9.357 15.425 8.755 1.00 86.62 113 ARG A C 1
ATOM 902 O O . ARG A 1 113 ? -9.539 16.420 9.459 1.00 86.62 113 ARG A O 1
ATOM 909 N N . LYS A 1 114 ? -10.302 14.913 7.971 1.00 73.25 114 LYS A N 1
ATOM 910 C CA . LYS A 1 114 ? -11.696 15.350 7.990 1.00 73.25 114 LYS A CA 1
ATOM 911 C C . LYS A 1 114 ? -12.426 14.401 8.936 1.00 73.25 114 LYS A C 1
ATOM 913 O O . LYS A 1 114 ? -12.856 13.354 8.471 1.00 73.25 114 LYS A O 1
ATOM 918 N N . PRO A 1 115 ? -12.568 14.720 10.239 1.00 58.09 115 PRO A N 1
ATOM 919 C CA . PRO A 1 115 ? -13.417 13.904 11.092 1.00 58.09 115 PRO A CA 1
ATOM 920 C C . PRO A 1 115 ? -14.794 13.853 10.433 1.00 58.09 115 PRO A C 1
ATOM 922 O O . PRO A 1 115 ? -15.399 14.903 10.192 1.00 58.09 115 PRO A O 1
ATOM 925 N N . GLU A 1 116 ? -15.234 12.652 10.060 1.00 57.66 116 GLU A N 1
ATOM 926 C CA . GLU A 1 116 ? -16.570 12.453 9.526 1.00 57.66 116 GLU A CA 1
ATOM 927 C C . GLU A 1 116 ? -17.549 13.022 10.555 1.00 57.66 116 GLU A C 1
ATOM 929 O O . GLU A 1 116 ? -17.615 12.595 11.710 1.00 57.66 116 GLU A O 1
ATOM 934 N N . ILE A 1 117 ? -18.273 14.064 10.146 1.00 54.81 117 ILE A N 1
ATOM 935 C CA . ILE A 1 117 ? -19.495 14.472 10.826 1.00 54.81 117 ILE A CA 1
ATOM 936 C C . ILE A 1 117 ? -20.380 13.224 10.779 1.00 54.81 117 ILE A C 1
ATOM 938 O O . ILE A 1 117 ? -20.554 12.693 9.680 1.00 54.81 117 ILE A O 1
ATOM 942 N N . PRO A 1 118 ? -20.908 12.727 11.912 1.00 47.97 118 PRO A N 1
ATOM 943 C CA . PRO A 1 118 ? -21.751 11.543 11.890 1.00 47.97 118 PRO A CA 1
ATOM 944 C C . PRO A 1 118 ? -22.874 1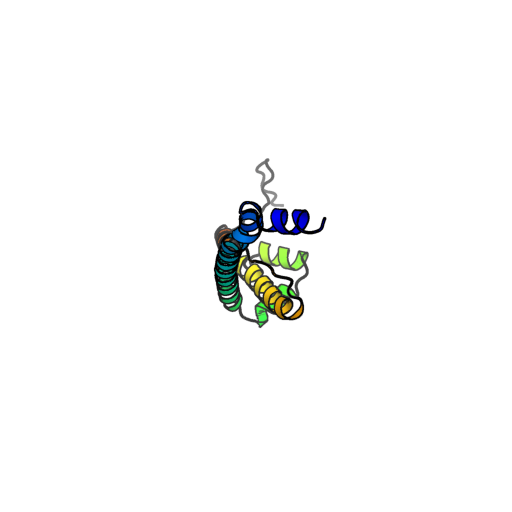1.775 10.878 1.00 47.97 118 PRO A C 1
ATOM 946 O O . PRO A 1 118 ? -23.614 12.756 10.995 1.00 47.97 118 PRO A O 1
ATOM 949 N N . GLU A 1 119 ? -22.972 10.907 9.866 1.00 48.28 119 GLU A N 1
ATOM 950 C CA . GLU A 1 119 ? -24.117 10.863 8.957 1.00 48.28 119 GLU A CA 1
ATOM 951 C C . GLU A 1 119 ? -25.355 10.477 9.775 1.00 48.28 119 GLU A C 1
ATOM 953 O O . GLU A 1 119 ? -25.719 9.317 9.947 1.00 48.28 119 GLU A O 1
ATOM 958 N N . GLY A 1 120 ? -25.948 11.513 10.350 1.00 47.28 120 GLY A N 1
ATOM 959 C CA . GLY A 1 120 ? -27.145 11.529 11.170 1.00 47.28 120 GLY A CA 1
ATOM 960 C C . GLY A 1 120 ? -27.775 12.919 11.125 1.00 47.28 120 GLY A C 1
ATOM 961 O O . GLY A 1 120 ? -28.303 13.389 12.127 1.00 47.28 120 GLY A O 1
ATOM 962 N N . ILE A 1 121 ? -27.678 13.594 9.977 1.00 42.34 121 ILE A N 1
ATOM 963 C CA . ILE A 1 121 ? -28.519 14.744 9.662 1.00 42.34 121 ILE A CA 1
ATOM 964 C C . ILE A 1 121 ? -29.226 14.404 8.359 1.00 42.34 121 ILE A C 1
ATOM 966 O O . ILE A 1 121 ? -28.676 14.487 7.263 1.00 42.34 121 ILE A O 1
ATOM 970 N N . ASP A 1 122 ? -30.454 13.945 8.534 1.00 44.53 122 ASP A N 1
ATOM 971 C CA . ASP A 1 122 ? -31.501 14.095 7.549 1.00 44.53 122 ASP A CA 1
ATOM 972 C C . ASP A 1 122 ? -31.536 15.543 7.031 1.00 44.53 122 ASP A C 1
ATOM 974 O O . ASP A 1 122 ? -31.228 16.501 7.744 1.00 44.53 122 ASP A O 1
ATOM 978 N N . GLU A 1 123 ? -31.978 15.738 5.791 1.00 48.19 123 GLU A N 1
ATOM 979 C CA . GLU A 1 123 ? -32.181 17.068 5.193 1.00 48.19 123 GLU A CA 1
ATOM 980 C C . GLU A 1 123 ? -33.291 17.898 5.893 1.00 48.19 123 GLU A C 1
ATOM 982 O O . GLU A 1 123 ? -33.830 18.847 5.328 1.00 48.19 123 GLU A O 1
ATOM 987 N N . ALA A 1 124 ? -33.650 17.553 7.133 1.00 53.47 124 ALA A N 1
ATOM 988 C CA . ALA A 1 124 ? -34.735 18.122 7.918 1.00 53.47 124 ALA A CA 1
ATOM 989 C C . ALA A 1 124 ? -34.337 18.541 9.348 1.00 53.47 124 ALA A C 1
ATOM 991 O O . ALA A 1 124 ? -35.221 18.879 10.134 1.00 53.47 124 ALA A O 1
ATOM 992 N N . GLY A 1 125 ? -33.042 18.571 9.692 1.00 46.28 125 GLY A N 1
ATOM 993 C CA . GLY A 1 125 ? -32.532 19.289 10.866 1.00 46.28 125 GLY A CA 1
ATOM 994 C C . GLY A 1 125 ? -33.322 19.059 12.158 1.00 46.28 125 GLY A C 1
ATOM 995 O O . GLY A 1 125 ? -33.755 20.030 12.781 1.00 46.28 125 GLY A O 1
ATOM 996 N N . THR A 1 126 ? -33.528 17.804 12.568 1.00 41.78 126 THR A N 1
ATOM 997 C CA . THR A 1 126 ? -34.161 17.510 13.862 1.00 41.78 126 THR A CA 1
ATOM 998 C C . THR A 1 126 ? -33.382 16.451 14.640 1.00 41.78 126 THR A C 1
ATOM 1000 O O . THR A 1 126 ? -33.244 15.309 14.220 1.00 41.78 126 THR A O 1
ATOM 1003 N N . SER A 1 127 ? -32.894 16.845 15.820 1.00 39.16 127 SER A N 1
ATOM 1004 C CA . SER A 1 127 ? -32.273 15.959 16.809 1.00 39.16 127 SER A CA 1
ATOM 1005 C C . SER A 1 127 ? -33.290 14.936 17.322 1.00 39.16 127 SER A C 1
ATOM 1007 O O . SER A 1 127 ? -34.290 15.316 17.933 1.00 39.16 127 SER A O 1
ATOM 1009 N N . LEU A 1 128 ? -33.030 13.644 17.112 1.00 44.19 128 LEU A N 1
ATOM 1010 C CA . LEU A 1 128 ? -33.740 12.563 17.796 1.00 44.19 128 LEU A CA 1
ATOM 1011 C C . LEU A 1 128 ? -32.943 12.138 19.034 1.00 44.19 128 LEU A C 1
ATOM 1013 O O . LEU A 1 128 ? -32.206 11.156 19.025 1.00 44.19 128 LEU A O 1
ATOM 1017 N N . LEU A 1 129 ? -33.116 12.907 20.109 1.00 43.03 129 LEU A N 1
ATOM 1018 C CA . LEU A 1 129 ? -33.013 12.398 21.474 1.00 43.03 129 LEU A CA 1
ATOM 1019 C C . LEU A 1 129 ? -34.424 12.018 21.936 1.00 43.03 129 LEU A C 1
ATOM 1021 O O . LEU A 1 129 ? -35.236 12.902 22.216 1.00 43.03 129 LEU A O 1
ATOM 1025 N N . VAL A 1 130 ? -34.681 10.714 22.042 1.00 40.97 130 VAL A N 1
ATOM 1026 C CA . VAL A 1 130 ? -35.506 10.126 23.109 1.00 40.97 130 VAL A CA 1
ATOM 1027 C C . VAL A 1 130 ? -34.759 8.915 23.639 1.00 40.97 130 VAL A C 1
ATOM 1029 O O . VAL A 1 130 ? -34.373 8.070 22.803 1.00 40.97 130 VAL A O 1
#

Secondary structure (DSSP, 8-state):
--HHHHHHHTSTTHHHHHHHHHHHHHHHHHHHHHHHHHHHHHHHHHHTS-HHHHHHHHHS-HHHHHHHHHTTSS-HHHHHHHHHHHHHHHHHHH-------THHHHHHHHHHHSPPPPS---TT------

InterPro domains:
  IPR036928 Amidase signature (AS) superfamily [G3DSA:3.90.1300.10] (18-123)
  IPR036928 Amidase signature (AS) superfamily [SSF75304] (48-113)
  IPR052096 Endocannabinoid-regulating amidase [PTHR45847] (22-115)

Radius of gyration: 25.82 Å; chains: 1; bounding box: 50×34×84 Å

Sequence (130 aa):
MFYFIFSLLLTPEYSKLWGCSSTNKALVARNNEARRVRLAKACELAEKLDEATANEIVSYDFNTLRGKLQDGSITAEQALQAYWRKAFQVNEDINCLIDVIVKAYDDAMELDRKPEIPEGIDEAGTSLLV

Organism: Steinernema carpocapsae (NCBI:txid34508)

pLDDT: mean 81.14, std 19.35, range [39.16, 97.25]

Foldseek 3Di:
DPVVVVVVCPPVVNVVVVVCVVVVVVVVVVVVVVQVVQLVVLLVLLVVADPVLLVVLVPDDPVRNVVCCLVVVDALSSNSSSVSNVCVVVCVPVVPDPGDDSVSNVVRVVVRVPNPPPPPDDPPDDDDDD